Protein AF-A0AAW3RPR1-F1 (afdb_monomer_lite)

Foldseek 3Di:
DDWDWDWDWDADPNWIKIWIWTWDQDPPRDIKIKIWIDTPNKIKIAIPPRPFIKIFDDDPVCPVVCVVVVPPPDDDRDIDTDPDPVVRVVVVVVCPPCRNVVDDPPDD

Organism: NCBI:txid2488639

pLDDT: mean 71.89, std 17.7, range [36.94, 92.0]

Secondary structure (DSSP, 8-state):
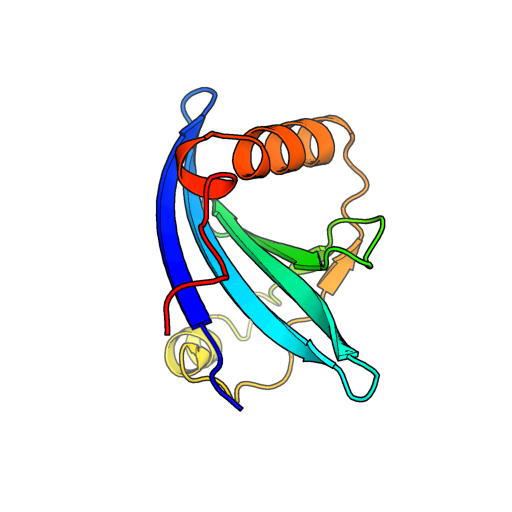---EEEEEEEEETTEEEEEEEEEEE-TTSPEEEEEEEEETTEEEEEESS-SS-EEEE--TTSHHHHHGGGSTT----EEEE---HHHHHHHHHHHHSHHHH---TT--

Radius of gyration: 14.46 Å; chains: 1; bounding box: 39×31×28 Å

Sequence (108 aa):
MTDLNRTVTVVHDGQQAVVGISSILGAGIERVVLFRVEMRDRTFRQSTYGRHWEMAVFNKKDWHRMKAAMSPTAVR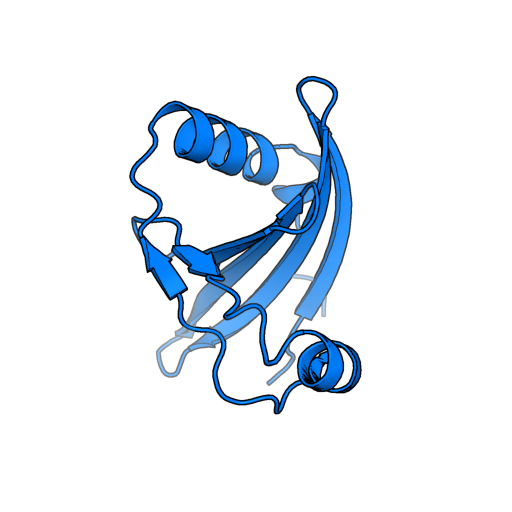SHYRRVTSTKQLELLDAIIALPSVSSINWVET

Structure (mmCIF, N/CA/C/O backbone):
data_AF-A0AAW3RPR1-F1
#
_entry.id   AF-A0AAW3RPR1-F1
#
loop_
_atom_site.group_PDB
_atom_site.id
_atom_site.type_symbol
_atom_site.label_atom_id
_atom_site.label_alt_id
_atom_site.label_comp_id
_atom_site.label_asym_id
_atom_site.label_entity_id
_atom_site.label_seq_id
_atom_site.pdbx_PDB_ins_code
_atom_site.Cartn_x
_atom_site.Cartn_y
_atom_site.Cartn_z
_atom_site.occupancy
_atom_site.B_iso_or_equiv
_atom_site.auth_seq_id
_atom_site.auth_comp_id
_atom_site.auth_asym_id
_atom_site.auth_atom_id
_atom_site.pdbx_PDB_model_num
ATOM 1 N N . MET A 1 1 ? 20.709 -8.206 -7.574 1.00 43.59 1 MET A N 1
ATOM 2 C CA . MET A 1 1 ? 19.745 -7.115 -7.332 1.00 43.59 1 MET A CA 1
ATOM 3 C C . MET A 1 1 ? 18.887 -7.579 -6.170 1.00 43.59 1 MET A C 1
ATOM 5 O O . MET A 1 1 ? 18.164 -8.550 -6.334 1.00 43.59 1 MET A O 1
ATOM 9 N N . THR A 1 2 ? 19.117 -7.050 -4.969 1.00 43.88 2 THR A N 1
ATOM 10 C CA . THR A 1 2 ? 18.483 -7.571 -3.749 1.00 43.88 2 THR A CA 1
ATOM 11 C C . THR A 1 2 ? 17.141 -6.874 -3.576 1.00 43.88 2 THR A C 1
ATOM 13 O O . THR A 1 2 ? 17.096 -5.725 -3.142 1.00 43.88 2 THR A O 1
ATOM 16 N N . ASP A 1 3 ? 16.057 -7.544 -3.962 1.00 51.44 3 ASP A N 1
ATOM 17 C CA . ASP A 1 3 ? 14.705 -7.067 -3.680 1.00 51.44 3 ASP A CA 1
ATOM 18 C C . ASP A 1 3 ? 14.456 -7.213 -2.172 1.00 51.44 3 ASP A C 1
ATOM 20 O O . ASP A 1 3 ? 14.176 -8.302 -1.666 1.00 51.44 3 ASP A O 1
ATOM 24 N N . LEU A 1 4 ? 14.611 -6.115 -1.429 1.00 59.31 4 LEU A N 1
ATOM 25 C CA . LEU A 1 4 ? 14.265 -6.076 -0.011 1.00 59.31 4 LEU A CA 1
ATOM 26 C C . LEU A 1 4 ? 12.746 -6.015 0.099 1.00 59.31 4 LEU A C 1
ATOM 28 O O . LEU A 1 4 ? 12.156 -4.965 -0.144 1.00 59.31 4 LEU A O 1
ATOM 32 N N . ASN A 1 5 ? 12.134 -7.147 0.444 1.00 70.81 5 ASN A N 1
ATOM 33 C CA . ASN A 1 5 ? 10.698 -7.278 0.652 1.00 70.81 5 ASN A CA 1
ATOM 34 C C . ASN A 1 5 ? 10.407 -7.402 2.148 1.00 70.81 5 ASN A C 1
ATOM 36 O O . ASN A 1 5 ? 10.841 -8.355 2.796 1.00 70.81 5 ASN A O 1
ATOM 40 N N . ARG A 1 6 ? 9.638 -6.462 2.697 1.00 75.94 6 ARG A N 1
ATOM 41 C CA . ARG A 1 6 ? 9.160 -6.495 4.084 1.00 75.94 6 ARG A CA 1
ATOM 42 C C . ARG A 1 6 ? 7.644 -6.441 4.111 1.00 75.94 6 ARG A C 1
ATOM 44 O O . ARG A 1 6 ? 7.027 -5.786 3.281 1.00 75.94 6 ARG A O 1
ATOM 51 N N . THR A 1 7 ? 7.049 -7.114 5.089 1.00 83.12 7 THR A N 1
ATOM 52 C CA . THR A 1 7 ? 5.618 -7.000 5.380 1.00 83.12 7 THR A CA 1
ATOM 53 C C . THR A 1 7 ? 5.432 -6.536 6.819 1.00 83.12 7 THR A C 1
ATOM 55 O O . THR A 1 7 ? 6.087 -7.054 7.722 1.00 83.12 7 THR A O 1
ATOM 58 N N . VAL A 1 8 ? 4.562 -5.551 7.034 1.00 85.44 8 VAL A N 1
ATOM 59 C CA . VAL A 1 8 ? 4.220 -5.011 8.355 1.00 85.44 8 VAL A CA 1
ATOM 60 C C . VAL A 1 8 ? 2.705 -4.989 8.504 1.00 85.44 8 VAL A C 1
ATOM 62 O O . VAL A 1 8 ? 2.001 -4.506 7.623 1.00 85.44 8 VAL A O 1
ATOM 65 N N . THR A 1 9 ? 2.197 -5.489 9.626 1.00 89.81 9 THR A N 1
ATOM 66 C CA . THR A 1 9 ? 0.774 -5.380 9.970 1.00 89.81 9 THR A CA 1
ATOM 67 C C . THR A 1 9 ? 0.574 -4.169 10.866 1.00 89.81 9 THR A C 1
ATOM 69 O O . THR A 1 9 ? 1.248 -4.035 11.887 1.00 89.81 9 THR A O 1
ATOM 72 N N . VAL A 1 10 ? -0.357 -3.295 10.499 1.00 89.19 10 VAL A N 1
ATOM 73 C CA . VAL A 1 10 ? -0.686 -2.078 11.248 1.00 89.19 10 VAL A CA 1
ATOM 74 C C . VAL A 1 10 ? -2.187 -1.979 11.486 1.00 89.19 10 VAL A C 1
ATOM 76 O O . VAL A 1 10 ? -2.990 -2.585 10.775 1.00 89.19 10 VAL A O 1
ATOM 79 N N . VAL A 1 11 ? -2.567 -1.201 12.496 1.00 89.50 11 VAL A N 1
ATOM 80 C CA . VAL A 1 11 ? -3.955 -0.804 12.738 1.00 89.50 11 VAL A CA 1
ATOM 81 C C . VAL A 1 11 ? -4.002 0.717 12.734 1.00 89.50 11 VAL A C 1
ATOM 83 O O . VAL A 1 11 ? -3.273 1.355 13.490 1.00 89.50 11 VAL A O 1
ATOM 86 N N . HIS A 1 12 ? -4.845 1.289 11.880 1.00 86.00 12 HIS A N 1
ATOM 87 C CA . HIS A 1 12 ? -5.038 2.731 11.766 1.00 86.00 12 HIS A CA 1
ATOM 88 C C . HIS A 1 12 ? -6.529 3.033 11.593 1.00 86.00 12 HIS A C 1
ATOM 90 O O . HIS A 1 12 ? -7.204 2.358 10.817 1.00 86.00 12 HIS A O 1
ATOM 96 N N . ASP A 1 13 ? -7.069 3.973 12.373 1.00 84.69 13 ASP A N 1
ATOM 97 C CA . ASP A 1 13 ? -8.500 4.322 12.396 1.00 84.69 13 ASP A CA 1
ATOM 98 C C . ASP A 1 13 ? -9.451 3.112 12.515 1.00 84.69 13 ASP A C 1
ATOM 100 O O . ASP A 1 13 ? -10.491 3.017 11.857 1.00 84.69 13 ASP A O 1
ATOM 104 N N . GLY A 1 14 ? -9.074 2.129 13.342 1.00 83.44 14 GLY A N 1
ATOM 105 C CA . GLY A 1 14 ? -9.843 0.893 13.539 1.00 83.44 14 GLY A CA 1
ATOM 106 C C . GLY A 1 14 ? -9.846 -0.053 12.328 1.00 83.44 14 GLY A C 1
ATOM 107 O O . GLY A 1 14 ? -10.613 -1.020 12.295 1.00 83.44 14 GLY A O 1
ATOM 108 N N . GLN A 1 15 ? -9.008 0.204 11.322 1.00 83.00 15 GLN A N 1
ATOM 109 C CA . GLN A 1 15 ? -8.794 -0.671 10.175 1.00 83.00 15 GLN A CA 1
ATOM 110 C C . GLN A 1 15 ? -7.445 -1.370 10.298 1.00 83.00 15 GLN A C 1
ATOM 112 O O . GLN A 1 15 ? -6.404 -0.731 10.433 1.00 83.00 15 GLN A O 1
ATOM 117 N N . GLN A 1 16 ? -7.466 -2.699 10.237 1.00 88.62 16 GLN A N 1
ATOM 118 C CA . GLN A 1 16 ? -6.248 -3.484 10.102 1.00 88.62 16 GLN A CA 1
ATOM 119 C C . GLN A 1 16 ? -5.790 -3.459 8.642 1.00 88.62 16 GLN A C 1
ATOM 121 O O . GLN A 1 16 ? -6.588 -3.713 7.734 1.00 88.62 16 GLN A O 1
ATOM 126 N N . ALA A 1 17 ? -4.509 -3.172 8.438 1.00 88.06 17 ALA A N 1
ATOM 127 C CA . ALA A 1 17 ? -3.864 -3.159 7.138 1.00 88.06 17 ALA A CA 1
ATOM 128 C C . ALA A 1 17 ? -2.587 -4.005 7.164 1.00 88.06 17 ALA A C 1
ATOM 130 O O . ALA A 1 17 ? -1.830 -3.981 8.136 1.00 88.06 17 ALA A O 1
ATOM 131 N N . VAL A 1 18 ? -2.334 -4.735 6.081 1.00 87.88 18 VAL A N 1
ATOM 132 C CA . VAL A 1 18 ? -1.051 -5.404 5.835 1.00 87.88 18 VAL A CA 1
ATOM 133 C C . VAL A 1 18 ? -0.309 -4.606 4.772 1.00 87.88 18 VAL A C 1
ATOM 135 O O . VAL A 1 18 ? -0.825 -4.400 3.676 1.00 87.88 18 VAL A O 1
ATOM 138 N N . VAL A 1 19 ? 0.887 -4.128 5.103 1.00 84.75 19 VAL A N 1
ATOM 139 C CA . VAL A 1 19 ? 1.702 -3.276 4.237 1.00 84.75 19 VAL A CA 1
ATOM 140 C C . VAL A 1 19 ? 2.920 -4.055 3.757 1.00 84.75 19 VAL A C 1
ATOM 142 O O . VAL A 1 19 ? 3.815 -4.361 4.541 1.00 84.75 19 VAL A O 1
ATOM 145 N N . GLY A 1 20 ? 2.945 -4.382 2.468 1.00 83.44 20 GLY A N 1
ATOM 146 C CA . GLY A 1 20 ? 4.115 -4.880 1.757 1.00 83.44 20 GLY A CA 1
ATOM 147 C C . GLY A 1 20 ? 4.966 -3.718 1.255 1.00 83.44 20 GLY A C 1
ATOM 148 O O . GLY A 1 20 ? 4.441 -2.758 0.695 1.00 83.44 20 GLY A O 1
ATOM 149 N N . ILE A 1 21 ? 6.273 -3.791 1.470 1.00 81.38 21 ILE A N 1
ATOM 150 C CA . ILE A 1 21 ? 7.212 -2.717 1.165 1.00 81.38 21 ILE A CA 1
ATOM 151 C C . ILE A 1 21 ? 8.391 -3.347 0.440 1.00 81.38 21 ILE A C 1
ATOM 153 O O . ILE A 1 21 ? 9.059 -4.227 0.988 1.00 81.38 21 ILE A O 1
ATOM 157 N N . SER A 1 22 ? 8.617 -2.910 -0.793 1.00 78.44 22 SER A N 1
ATOM 158 C CA . SER A 1 22 ? 9.659 -3.443 -1.666 1.00 78.44 22 SER A CA 1
ATOM 159 C C . SER A 1 22 ? 10.569 -2.319 -2.136 1.00 78.44 22 SER A C 1
ATOM 161 O O . SER A 1 22 ? 10.081 -1.268 -2.542 1.00 78.44 22 SER A O 1
ATOM 163 N N . SER A 1 23 ? 11.882 -2.532 -2.120 1.00 72.00 23 SER A N 1
ATOM 164 C CA . SER A 1 23 ? 12.847 -1.619 -2.747 1.00 72.00 23 SER A CA 1
ATOM 165 C C . SER A 1 23 ? 13.433 -2.261 -3.997 1.00 72.00 23 SER A C 1
ATOM 167 O O . SER A 1 23 ? 14.035 -3.328 -3.901 1.00 72.00 23 SER A O 1
ATOM 169 N N . ILE A 1 24 ? 13.337 -1.568 -5.131 1.00 70.31 24 ILE A N 1
ATOM 170 C CA . ILE A 1 24 ? 13.955 -1.965 -6.400 1.00 70.31 24 ILE A CA 1
ATOM 171 C C . ILE A 1 24 ? 15.018 -0.923 -6.768 1.00 70.31 24 ILE A C 1
ATOM 173 O O . ILE A 1 24 ? 14.747 0.280 -6.782 1.00 70.31 24 ILE A O 1
ATOM 177 N N . LEU A 1 25 ? 16.236 -1.378 -7.070 1.00 64.75 25 LEU A N 1
ATOM 178 C CA . LEU A 1 25 ? 17.279 -0.522 -7.642 1.00 64.75 25 LEU A CA 1
ATOM 179 C C . LEU A 1 25 ? 16.975 -0.310 -9.128 1.00 64.75 25 LEU A C 1
ATOM 181 O O . LEU A 1 25 ? 16.999 -1.263 -9.907 1.00 64.75 25 LEU A O 1
ATOM 185 N N . GLY A 1 26 ? 16.654 0.924 -9.519 1.00 57.81 26 GLY A N 1
ATOM 186 C CA . GLY A 1 26 ? 16.403 1.257 -10.917 1.00 57.81 26 GLY A CA 1
ATOM 187 C C . GLY A 1 26 ? 17.676 1.213 -11.769 1.00 57.81 26 GLY A C 1
ATOM 188 O O . GLY A 1 26 ? 18.791 1.397 -11.272 1.00 57.81 26 GLY A O 1
ATOM 189 N N . ALA A 1 27 ? 17.502 1.034 -13.082 1.00 49.91 27 ALA A N 1
ATOM 190 C CA . ALA A 1 27 ? 18.545 1.258 -14.084 1.00 49.91 27 ALA A CA 1
ATOM 191 C C . ALA A 1 27 ? 18.828 2.772 -14.197 1.00 49.91 27 ALA A C 1
ATOM 193 O O . ALA A 1 27 ? 18.365 3.440 -15.114 1.00 49.91 27 ALA A O 1
ATOM 194 N N . GLY A 1 28 ? 19.491 3.329 -13.184 1.00 55.50 28 GLY A N 1
ATOM 195 C CA . GLY A 1 28 ? 19.680 4.776 -13.020 1.00 55.50 28 GLY A CA 1
ATOM 196 C C . GLY A 1 28 ? 20.097 5.234 -11.616 1.00 55.50 28 GLY A C 1
ATOM 197 O O . GLY A 1 28 ? 20.122 6.431 -11.372 1.00 55.50 28 GLY A O 1
ATOM 198 N N . ILE A 1 29 ? 20.444 4.310 -10.706 1.00 56.88 29 ILE A N 1
ATOM 199 C CA . ILE A 1 29 ? 20.970 4.553 -9.340 1.00 56.88 29 ILE A CA 1
ATOM 200 C C . ILE A 1 29 ? 19.916 5.011 -8.315 1.00 56.88 29 ILE A C 1
ATOM 202 O O . ILE A 1 29 ? 20.096 4.776 -7.121 1.00 56.88 29 ILE A O 1
ATOM 206 N N . GLU A 1 30 ? 18.773 5.560 -8.729 1.00 63.47 30 GLU A N 1
ATOM 207 C CA . GLU A 1 30 ? 17.724 5.904 -7.766 1.00 63.47 30 GLU A CA 1
ATOM 208 C C . GLU A 1 30 ? 16.907 4.676 -7.311 1.00 63.47 30 GLU A C 1
ATOM 210 O O . GLU A 1 30 ? 16.494 3.817 -8.101 1.00 63.47 30 GLU A O 1
ATOM 215 N N . ARG A 1 31 ? 16.691 4.580 -5.994 1.00 68.81 31 ARG A N 1
ATOM 216 C CA . ARG A 1 31 ? 15.932 3.504 -5.350 1.00 68.81 31 ARG A CA 1
ATOM 217 C C . ARG A 1 31 ? 14.434 3.794 -5.448 1.00 68.81 31 ARG A C 1
ATOM 219 O O . ARG A 1 31 ? 13.947 4.773 -4.887 1.00 68.81 31 ARG A O 1
ATOM 226 N N . VAL A 1 32 ? 13.691 2.907 -6.105 1.00 72.62 32 VAL A N 1
ATOM 227 C CA . VAL A 1 32 ? 12.225 2.952 -6.149 1.00 72.62 32 VAL A CA 1
ATOM 228 C C . VAL A 1 32 ? 11.688 2.158 -4.964 1.00 72.62 32 VAL A C 1
ATOM 230 O O . VAL A 1 32 ? 11.969 0.964 -4.853 1.00 72.62 32 VAL A O 1
ATOM 233 N N . VAL A 1 33 ? 10.883 2.787 -4.106 1.00 74.69 33 VAL A N 1
ATOM 234 C CA . VAL A 1 33 ? 10.134 2.071 -3.065 1.00 74.69 33 VAL A CA 1
ATOM 235 C C . VAL A 1 33 ? 8.710 1.850 -3.557 1.00 74.69 33 VAL A C 1
ATOM 237 O O . VAL A 1 33 ? 8.052 2.769 -4.048 1.00 74.69 33 VAL A O 1
ATOM 240 N N . LEU A 1 34 ? 8.245 0.612 -3.453 1.00 81.44 34 LEU A N 1
ATOM 241 C CA . LEU A 1 34 ? 6.891 0.193 -3.768 1.00 81.44 34 LEU A CA 1
ATOM 242 C C . LEU A 1 34 ? 6.168 -0.135 -2.468 1.00 81.44 34 LEU A C 1
ATOM 244 O O . LEU A 1 34 ? 6.613 -0.990 -1.704 1.00 81.44 34 LEU A O 1
ATOM 248 N N . PHE A 1 35 ? 5.032 0.514 -2.255 1.00 84.62 35 PHE A N 1
ATOM 249 C CA . PHE A 1 35 ? 4.103 0.192 -1.186 1.00 84.62 35 PHE A CA 1
ATOM 250 C C . PHE A 1 35 ? 2.938 -0.609 -1.757 1.00 84.62 35 PHE A C 1
ATOM 252 O O . PHE A 1 35 ? 2.338 -0.233 -2.766 1.00 84.62 35 PHE A O 1
ATOM 259 N N . ARG A 1 36 ? 2.588 -1.699 -1.080 1.00 87.62 36 ARG A N 1
ATOM 260 C CA . ARG A 1 36 ? 1.357 -2.462 -1.269 1.00 87.62 36 ARG A CA 1
ATOM 261 C C . ARG A 1 36 ? 0.594 -2.425 0.045 1.00 87.62 36 ARG A C 1
ATOM 263 O O . ARG A 1 36 ? 1.115 -2.888 1.047 1.00 87.62 36 ARG A O 1
ATOM 270 N N . VAL A 1 37 ? -0.630 -1.915 0.046 1.00 87.31 37 VAL A N 1
ATOM 271 C CA . VAL A 1 37 ? -1.479 -1.879 1.246 1.00 87.31 37 VAL A CA 1
ATOM 272 C C . VAL A 1 37 ? -2.679 -2.785 1.024 1.00 87.31 37 VAL A C 1
ATOM 274 O O . VAL A 1 37 ? -3.404 -2.635 0.044 1.00 87.31 37 VAL A O 1
ATOM 277 N N . GLU A 1 38 ? -2.902 -3.730 1.923 1.00 87.94 38 GLU A N 1
ATOM 278 C CA . GLU A 1 38 ? -4.035 -4.649 1.890 1.00 87.94 38 GLU A CA 1
ATOM 279 C C . GLU A 1 38 ? -4.974 -4.374 3.059 1.00 87.94 38 GLU A C 1
ATOM 281 O O . GLU A 1 38 ? -4.572 -4.456 4.217 1.00 87.94 38 GLU A O 1
ATOM 286 N N . MET A 1 39 ? -6.232 -4.053 2.752 1.00 85.25 39 MET A N 1
ATOM 287 C CA . MET A 1 39 ? -7.279 -3.743 3.730 1.00 85.25 39 MET A CA 1
ATOM 288 C C . MET A 1 39 ? -8.606 -4.338 3.273 1.00 85.25 39 MET A C 1
ATOM 290 O O . MET A 1 39 ? -9.028 -4.046 2.156 1.00 85.25 39 MET A O 1
ATOM 294 N N . ARG A 1 40 ? -9.294 -5.098 4.141 1.00 78.00 40 ARG A N 1
ATOM 295 C CA . ARG A 1 40 ? -10.683 -5.578 3.931 1.00 78.00 40 ARG A CA 1
ATOM 296 C C . ARG A 1 40 ? -10.960 -6.002 2.470 1.00 78.00 40 ARG A C 1
ATOM 298 O O . ARG A 1 40 ? -11.817 -5.423 1.803 1.00 78.00 40 ARG A O 1
ATOM 305 N N . ASP A 1 41 ? -10.162 -6.947 1.966 1.00 71.94 41 ASP A N 1
ATOM 306 C CA . ASP A 1 41 ? -10.223 -7.526 0.606 1.00 71.94 41 ASP A CA 1
ATOM 307 C C . ASP A 1 41 ? -9.855 -6.600 -0.566 1.00 71.94 41 ASP A C 1
ATOM 309 O O . ASP A 1 41 ? -10.082 -6.924 -1.735 1.00 71.94 41 ASP A O 1
ATOM 313 N N . ARG A 1 42 ? -9.265 -5.439 -0.286 1.00 81.31 42 ARG A N 1
ATOM 314 C CA . ARG A 1 42 ? -8.740 -4.522 -1.299 1.00 81.31 42 ARG A CA 1
ATOM 315 C C . ARG A 1 42 ? -7.233 -4.466 -1.212 1.00 81.31 42 ARG A C 1
ATOM 317 O O . ARG A 1 42 ? -6.664 -4.382 -0.128 1.00 81.31 42 ARG A O 1
ATOM 324 N N . THR A 1 43 ? -6.603 -4.451 -2.376 1.00 85.81 43 THR A N 1
ATOM 325 C CA . THR A 1 43 ? -5.166 -4.241 -2.501 1.00 85.81 43 THR A CA 1
ATOM 326 C C . THR A 1 43 ? -4.930 -2.917 -3.197 1.00 85.81 43 THR A C 1
ATOM 328 O O . THR A 1 43 ? -5.438 -2.683 -4.293 1.00 85.81 43 THR A O 1
ATOM 331 N N . PHE A 1 44 ? -4.136 -2.071 -2.567 1.00 87.19 44 PHE A N 1
ATOM 332 C CA . PHE A 1 44 ? -3.688 -0.795 -3.088 1.00 87.19 44 PHE A CA 1
ATOM 333 C C . PHE A 1 44 ? -2.195 -0.866 -3.358 1.00 87.19 44 PHE A C 1
ATOM 335 O O . PHE A 1 44 ? -1.476 -1.613 -2.691 1.00 87.19 44 PHE A O 1
ATOM 342 N N . ARG A 1 45 ? -1.723 -0.092 -4.329 1.00 87.06 45 ARG A N 1
ATOM 343 C CA . ARG A 1 45 ? -0.297 0.070 -4.581 1.00 87.06 45 ARG A CA 1
ATOM 344 C C . ARG A 1 45 ? 0.057 1.508 -4.916 1.00 87.06 45 ARG A C 1
ATOM 346 O O . ARG A 1 45 ? -0.746 2.224 -5.516 1.00 87.06 45 ARG A O 1
ATOM 353 N N . GLN A 1 46 ? 1.280 1.873 -4.571 1.00 85.94 46 GLN A N 1
ATOM 354 C CA . GLN A 1 46 ? 1.914 3.124 -4.952 1.00 85.94 46 GLN A CA 1
ATOM 355 C C . GLN A 1 46 ? 3.422 2.893 -5.086 1.00 85.94 46 GLN A C 1
ATOM 357 O O . GLN A 1 46 ? 3.996 2.070 -4.376 1.00 85.94 46 GLN A O 1
ATOM 362 N N . SER A 1 47 ? 4.072 3.617 -5.993 1.00 76.19 47 SER A N 1
ATOM 363 C CA . SER A 1 47 ? 5.531 3.749 -6.012 1.00 76.19 47 SER A CA 1
ATOM 364 C C . SER A 1 47 ? 5.932 5.139 -5.531 1.00 76.19 47 SER A C 1
ATOM 366 O O . SER A 1 47 ? 5.168 6.085 -5.698 1.00 76.19 47 SER A O 1
ATOM 368 N N . THR A 1 48 ? 7.142 5.311 -5.003 1.00 67.44 48 THR A N 1
ATOM 369 C CA . THR A 1 48 ? 7.643 6.639 -4.595 1.00 67.44 48 THR A CA 1
ATOM 370 C C . THR A 1 48 ? 7.647 7.671 -5.726 1.00 67.44 48 THR A C 1
ATOM 372 O O . THR A 1 48 ? 7.495 8.860 -5.464 1.00 67.44 48 THR A O 1
ATOM 375 N N . TYR A 1 49 ? 7.739 7.235 -6.987 1.00 64.25 49 TYR A N 1
ATOM 376 C CA . TYR A 1 49 ? 7.575 8.100 -8.168 1.00 64.25 49 TYR A CA 1
ATOM 377 C C . TYR A 1 49 ? 6.120 8.214 -8.647 1.00 64.25 49 TYR A C 1
ATOM 379 O O . TYR A 1 49 ? 5.742 9.172 -9.327 1.00 64.25 49 TYR A O 1
ATOM 387 N N . GLY A 1 50 ? 5.284 7.237 -8.302 1.00 62.53 50 GLY A N 1
ATOM 388 C CA . GLY A 1 50 ? 3.860 7.212 -8.580 1.00 62.53 50 GLY A CA 1
ATOM 389 C C . GLY A 1 50 ? 3.141 8.207 -7.682 1.00 62.53 50 GLY A C 1
ATOM 390 O O . GLY A 1 50 ? 2.771 7.903 -6.552 1.00 62.53 50 GLY A O 1
ATOM 391 N N . ARG A 1 51 ? 2.877 9.407 -8.206 1.00 69.75 51 ARG A N 1
ATOM 392 C CA . ARG A 1 51 ? 2.118 10.476 -7.518 1.00 69.75 51 ARG A CA 1
ATOM 393 C C . ARG A 1 51 ? 0.638 10.140 -7.254 1.00 69.75 51 ARG A C 1
ATOM 395 O O . ARG A 1 51 ? -0.178 11.040 -7.077 1.00 69.75 51 ARG A O 1
ATOM 402 N N . HIS A 1 52 ? 0.246 8.876 -7.351 1.00 83.12 52 HIS A N 1
ATOM 403 C CA . HIS A 1 52 ? -1.123 8.442 -7.142 1.00 83.12 52 HIS A CA 1
ATOM 404 C C . HIS A 1 52 ? -1.176 6.989 -6.685 1.00 83.12 52 HIS A C 1
ATOM 406 O O . HIS A 1 52 ? -0.381 6.154 -7.113 1.00 83.12 52 HIS A O 1
ATOM 412 N N . TRP A 1 53 ? -2.177 6.700 -5.864 1.00 90.19 53 TRP A N 1
ATOM 413 C CA . TRP A 1 53 ? -2.543 5.348 -5.492 1.00 90.19 53 TRP A CA 1
ATOM 414 C C . TRP A 1 53 ? -3.353 4.674 -6.588 1.00 90.19 53 TRP A C 1
ATOM 416 O O . TRP A 1 53 ? -4.206 5.288 -7.241 1.00 90.19 53 TRP A O 1
ATOM 426 N N . GLU A 1 54 ? -3.147 3.374 -6.727 1.00 87.94 54 GLU A N 1
ATOM 427 C CA . GLU A 1 54 ? -3.979 2.514 -7.548 1.00 87.94 54 GLU A CA 1
ATOM 428 C C . GLU A 1 54 ? -4.585 1.396 -6.706 1.00 87.94 54 GLU A C 1
ATOM 430 O O . GLU A 1 54 ? -3.916 0.800 -5.866 1.00 87.94 54 GLU A O 1
ATOM 435 N N . MET A 1 55 ? -5.848 1.074 -6.957 1.00 87.06 55 MET A N 1
ATOM 436 C CA . MET A 1 55 ? -6.550 -0.047 -6.346 1.00 87.06 55 MET A CA 1
ATOM 437 C C . MET A 1 55 ? -6.673 -1.179 -7.360 1.00 87.06 55 MET A C 1
ATOM 439 O O . MET A 1 55 ? -7.068 -0.957 -8.509 1.00 87.06 55 MET A O 1
ATOM 443 N N . ALA A 1 56 ? -6.375 -2.397 -6.924 1.00 81.44 56 ALA A N 1
ATOM 444 C CA . ALA A 1 56 ? -6.668 -3.596 -7.683 1.00 81.44 56 ALA A CA 1
ATOM 445 C C . ALA A 1 56 ? -8.189 -3.746 -7.832 1.00 81.44 56 ALA A C 1
ATOM 447 O O . ALA A 1 56 ? -8.938 -3.778 -6.854 1.00 81.44 56 ALA A O 1
ATOM 448 N N . VAL A 1 57 ? -8.652 -3.829 -9.073 1.00 71.62 57 VAL A N 1
ATOM 449 C CA . VAL A 1 57 ? -10.045 -4.088 -9.422 1.00 71.62 57 VAL A CA 1
ATOM 450 C C . VAL A 1 57 ? -10.150 -5.549 -9.818 1.00 71.62 57 VAL A C 1
ATOM 452 O O . VAL A 1 57 ? -9.769 -5.947 -10.919 1.00 71.62 57 VAL A O 1
ATOM 455 N N . PHE A 1 58 ? -10.664 -6.358 -8.897 1.00 65.44 58 PHE A N 1
ATOM 456 C CA . PHE A 1 58 ? -10.879 -7.779 -9.133 1.00 65.44 58 PHE A CA 1
ATOM 457 C C . PHE A 1 58 ? -12.168 -7.997 -9.926 1.00 65.44 58 PHE A C 1
ATOM 459 O O . PHE A 1 58 ? -13.254 -7.593 -9.504 1.00 65.44 58 PHE A O 1
ATOM 466 N N . ASN A 1 59 ? -12.066 -8.664 -11.076 1.00 50.81 59 ASN A N 1
ATOM 467 C CA . ASN A 1 59 ? -13.240 -9.210 -11.742 1.00 50.81 59 ASN A CA 1
ATOM 468 C C . ASN A 1 59 ? -13.705 -10.438 -10.943 1.00 50.81 59 ASN A C 1
ATOM 470 O O . ASN A 1 59 ? -12.944 -11.392 -10.781 1.00 50.81 59 ASN A O 1
ATOM 474 N N . LYS A 1 60 ? -14.943 -10.425 -10.429 1.00 46.25 60 LYS A N 1
ATOM 475 C CA . LYS A 1 60 ? -15.496 -11.476 -9.547 1.00 46.25 60 LYS A CA 1
ATOM 476 C C . LYS A 1 60 ? -15.382 -12.902 -10.117 1.00 46.25 60 LYS A C 1
ATOM 478 O O . LYS A 1 60 ? -15.412 -13.851 -9.344 1.00 46.25 60 LYS A O 1
ATOM 483 N N . LYS A 1 61 ? -15.229 -13.069 -11.437 1.00 49.16 61 LYS A N 1
ATOM 484 C CA . LYS A 1 61 ? -15.049 -14.382 -12.084 1.00 49.16 61 LYS A CA 1
ATOM 485 C C . LYS A 1 61 ? -13.676 -15.035 -11.858 1.00 49.16 61 LYS A C 1
ATOM 487 O O . LYS A 1 61 ? -13.584 -16.249 -11.994 1.00 49.16 61 LYS A O 1
ATOM 492 N N . ASP A 1 62 ? -12.640 -14.284 -11.480 1.00 46.69 62 ASP A N 1
ATOM 493 C CA . ASP A 1 62 ? -11.254 -14.790 -11.433 1.00 46.69 62 ASP A CA 1
ATOM 494 C C . ASP A 1 62 ? -10.651 -14.864 -10.014 1.00 46.69 62 ASP A C 1
ATOM 496 O O . ASP A 1 62 ? -9.491 -15.243 -9.853 1.00 46.69 62 ASP A O 1
ATOM 500 N N . TRP A 1 63 ? -11.442 -14.591 -8.967 1.00 44.50 63 TRP A N 1
ATOM 501 C CA . TRP A 1 63 ? -11.023 -14.668 -7.553 1.00 44.50 63 TRP A CA 1
ATOM 502 C C . TRP A 1 63 ? -10.332 -15.997 -7.196 1.00 44.50 63 TRP A C 1
ATOM 504 O O . TRP A 1 63 ? -9.287 -16.012 -6.546 1.00 44.50 63 TRP A O 1
ATOM 514 N N . HIS A 1 64 ? -10.858 -17.122 -7.691 1.00 43.22 64 HIS A N 1
ATOM 515 C CA . HIS A 1 64 ? -10.281 -18.446 -7.442 1.00 43.22 64 HIS A CA 1
ATOM 516 C C . HIS A 1 64 ? -8.918 -18.655 -8.119 1.00 43.22 64 HIS A C 1
ATOM 518 O O . HIS A 1 64 ? -8.075 -19.366 -7.577 1.00 43.22 64 HIS A O 1
ATOM 524 N N . ARG A 1 65 ? -8.660 -17.997 -9.258 1.00 43.12 65 ARG A N 1
ATOM 525 C CA . ARG A 1 65 ? -7.350 -18.027 -9.934 1.00 43.12 65 ARG A CA 1
ATOM 526 C C . ARG A 1 65 ? -6.328 -17.139 -9.225 1.00 43.12 65 ARG A C 1
ATOM 528 O O . ARG A 1 65 ? -5.136 -17.412 -9.281 1.00 43.12 65 ARG A O 1
ATOM 535 N N . MET A 1 66 ? -6.792 -16.127 -8.491 1.00 41.66 66 MET A N 1
ATOM 536 C CA . MET A 1 66 ? -5.934 -15.199 -7.759 1.00 41.66 66 MET A CA 1
ATOM 537 C C . MET A 1 66 ? -5.380 -15.740 -6.432 1.00 41.66 66 MET A C 1
ATOM 539 O O . MET A 1 66 ? -4.332 -15.300 -5.970 1.00 41.66 66 MET A O 1
ATOM 543 N N . LYS A 1 67 ? -6.012 -16.747 -5.823 1.00 43.31 67 LYS A N 1
ATOM 544 C CA . LYS A 1 67 ? -5.407 -17.429 -4.665 1.00 43.31 67 LYS A CA 1
ATOM 545 C C . LYS A 1 67 ? -4.132 -18.193 -5.054 1.00 43.31 67 LYS A C 1
ATOM 547 O O . LYS A 1 67 ? -3.194 -18.253 -4.268 1.00 43.31 67 LYS A O 1
ATOM 552 N N . ALA A 1 68 ? -4.077 -18.700 -6.289 1.00 39.41 68 ALA A N 1
ATOM 553 C CA . ALA A 1 68 ? -2.879 -19.295 -6.888 1.00 39.41 68 ALA A CA 1
ATOM 554 C C . ALA A 1 68 ? -1.844 -18.239 -7.342 1.00 39.41 68 ALA A C 1
ATOM 556 O O . ALA A 1 68 ? -0.699 -18.574 -7.626 1.00 39.41 68 ALA A O 1
ATOM 557 N N . ALA A 1 69 ? -2.237 -16.961 -7.378 1.00 40.12 69 ALA A N 1
ATOM 558 C CA . ALA A 1 69 ? -1.459 -15.823 -7.862 1.00 40.12 69 ALA A CA 1
ATOM 559 C C . ALA A 1 69 ? -0.653 -15.082 -6.785 1.00 40.12 69 ALA A C 1
ATOM 561 O O . ALA A 1 69 ? 0.007 -14.093 -7.087 1.00 40.12 69 ALA A O 1
ATOM 562 N N . MET A 1 70 ? -0.683 -15.541 -5.533 1.00 43.38 70 MET A N 1
ATOM 563 C CA . MET A 1 70 ? 0.219 -15.038 -4.488 1.00 43.38 70 MET A CA 1
ATOM 564 C C . MET A 1 70 ? 1.696 -15.413 -4.743 1.00 43.38 70 MET A C 1
ATOM 566 O O . MET A 1 70 ? 2.566 -15.047 -3.958 1.00 43.38 70 MET A O 1
ATOM 570 N N . SER A 1 71 ? 1.988 -16.094 -5.858 1.00 36.94 71 SER A N 1
ATOM 571 C CA . SER A 1 71 ? 3.317 -16.230 -6.457 1.00 36.94 71 SER A CA 1
ATOM 572 C C . SER A 1 71 ? 3.579 -15.117 -7.495 1.00 36.94 71 SER A C 1
ATOM 574 O O . SER A 1 71 ? 2.672 -14.749 -8.240 1.00 36.94 71 SER A O 1
ATOM 576 N N . PRO A 1 72 ? 4.819 -14.598 -7.595 1.00 39.16 72 PRO A N 1
ATOM 577 C CA . PRO A 1 72 ? 5.170 -13.299 -8.200 1.00 39.16 72 PRO A CA 1
ATOM 578 C C . PRO A 1 72 ? 4.978 -13.165 -9.727 1.00 39.16 72 PRO A C 1
ATOM 580 O O . PRO A 1 72 ? 5.415 -12.182 -10.318 1.00 39.16 72 PRO A O 1
ATOM 583 N N . THR A 1 73 ? 4.319 -14.117 -10.387 1.00 39.72 73 THR A N 1
ATOM 584 C CA . THR A 1 73 ? 4.155 -14.179 -11.851 1.00 39.72 73 THR A CA 1
ATOM 585 C C . THR A 1 73 ? 2.708 -14.067 -12.327 1.00 39.72 73 THR A C 1
ATOM 587 O O . THR A 1 73 ? 2.432 -14.246 -13.513 1.00 39.72 73 THR A O 1
ATOM 590 N N . ALA A 1 74 ? 1.753 -13.769 -11.451 1.00 42.16 74 ALA A N 1
ATOM 591 C CA . ALA A 1 74 ? 0.356 -13.776 -11.849 1.00 42.16 74 ALA A CA 1
ATOM 592 C C . ALA A 1 74 ? -0.101 -12.497 -12.558 1.00 42.16 74 ALA A C 1
ATOM 594 O O . ALA A 1 74 ? -0.237 -11.409 -11.995 1.00 42.16 74 ALA A O 1
ATOM 595 N N . VAL A 1 75 ? -0.372 -12.686 -13.842 1.00 44.69 75 VAL A N 1
ATOM 596 C CA . VAL A 1 75 ? -0.759 -11.680 -14.822 1.00 44.69 75 VAL A CA 1
ATOM 597 C C . VAL A 1 75 ? -2.269 -11.393 -14.718 1.00 44.69 75 VAL A C 1
ATOM 599 O O . VAL A 1 75 ? -3.079 -12.313 -14.807 1.00 44.69 75 VAL A O 1
ATOM 602 N N . ARG A 1 76 ? -2.616 -10.093 -14.638 1.00 45.34 76 ARG A N 1
ATOM 603 C CA . ARG A 1 76 ? -3.944 -9.439 -14.833 1.00 45.34 76 ARG A CA 1
ATOM 604 C C . ARG A 1 76 ? -4.766 -9.007 -13.607 1.00 45.34 76 ARG A C 1
ATOM 606 O O . ARG A 1 76 ? -5.994 -9.026 -13.652 1.00 45.34 76 ARG A O 1
ATOM 613 N N . SER A 1 77 ? -4.134 -8.452 -12.577 1.00 50.97 77 SER A N 1
ATOM 614 C CA . SER A 1 77 ? -4.836 -7.447 -11.759 1.00 50.97 77 SER A CA 1
ATOM 615 C C . SER A 1 77 ? -4.970 -6.155 -12.575 1.00 50.97 77 SER A C 1
ATOM 617 O O . SER A 1 77 ? -3.966 -5.528 -12.910 1.00 50.97 77 SER A O 1
ATOM 619 N N . HIS A 1 78 ? -6.194 -5.760 -12.938 1.00 66.88 78 HIS A N 1
ATOM 620 C CA . HIS A 1 78 ? -6.441 -4.427 -13.493 1.00 66.88 78 HIS A CA 1
ATOM 621 C C . HIS A 1 78 ? -6.394 -3.420 -12.350 1.00 66.88 78 HIS A C 1
ATOM 623 O O . HIS A 1 78 ? -7.160 -3.532 -11.397 1.00 66.88 78 HIS A O 1
ATOM 629 N N . TYR A 1 79 ? -5.509 -2.438 -12.442 1.00 73.94 79 TYR A N 1
ATOM 630 C CA . TYR A 1 79 ? -5.412 -1.372 -11.456 1.00 73.94 79 TYR A CA 1
ATOM 631 C C . TYR A 1 79 ? -6.166 -0.144 -11.954 1.00 73.94 79 TYR A C 1
ATOM 633 O O . TYR A 1 79 ? -6.138 0.182 -13.141 1.00 73.94 79 TYR A O 1
ATOM 641 N N . ARG A 1 80 ? -6.892 0.516 -11.052 1.00 82.00 80 ARG A N 1
ATOM 642 C CA . ARG A 1 80 ? -7.521 1.812 -11.318 1.00 82.00 80 ARG A CA 1
ATOM 643 C C . ARG A 1 80 ? -7.036 2.821 -10.305 1.00 82.00 80 ARG A C 1
ATOM 645 O O . ARG A 1 80 ? -6.892 2.496 -9.128 1.00 82.00 80 ARG A O 1
ATOM 652 N N . ARG A 1 81 ? -6.843 4.055 -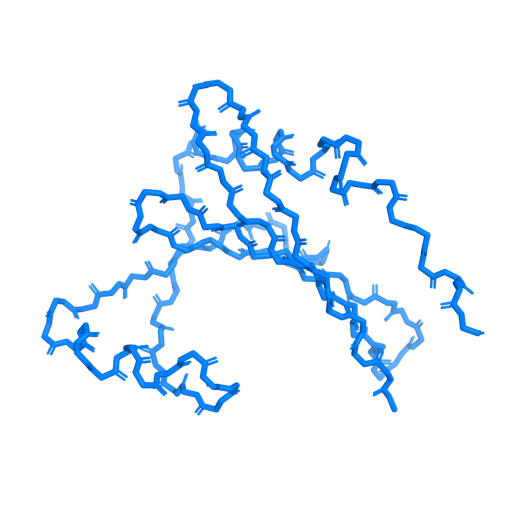10.759 1.00 88.12 81 ARG A N 1
ATOM 653 C CA . ARG A 1 81 ? -6.486 5.166 -9.883 1.00 88.12 81 ARG A CA 1
ATOM 654 C C . ARG A 1 81 ? -7.524 5.320 -8.771 1.00 88.12 81 ARG A C 1
ATOM 656 O O . ARG A 1 81 ? -8.727 5.341 -9.036 1.00 88.12 81 ARG A O 1
ATOM 663 N N . VAL A 1 82 ? -7.046 5.440 -7.539 1.00 88.88 82 VAL A N 1
ATOM 664 C CA . VAL A 1 82 ? -7.877 5.816 -6.396 1.00 88.88 82 VAL A CA 1
ATOM 665 C C . VAL A 1 82 ? -8.203 7.299 -6.531 1.00 88.88 82 VAL A C 1
ATOM 667 O O . VAL A 1 82 ? -7.308 8.135 -6.627 1.00 88.88 82 VAL A O 1
ATOM 670 N N . THR A 1 83 ? -9.491 7.622 -6.577 1.00 90.50 83 THR A N 1
ATOM 671 C CA . THR A 1 83 ? -9.984 9.003 -6.704 1.00 90.50 83 THR A CA 1
ATOM 672 C C . THR A 1 83 ? -10.691 9.499 -5.447 1.00 90.50 83 THR A C 1
ATOM 674 O O . THR A 1 83 ? -10.993 10.681 -5.340 1.00 90.50 83 THR A O 1
ATOM 677 N N . SER A 1 84 ? -10.964 8.614 -4.485 1.00 91.75 84 SER A N 1
ATOM 678 C CA . SER A 1 84 ? -11.590 8.987 -3.219 1.00 91.75 84 SER A CA 1
ATOM 679 C C . SER A 1 84 ? -10.571 9.667 -2.308 1.00 91.75 84 SER A C 1
ATOM 681 O O . SER A 1 84 ? -9.643 9.010 -1.844 1.00 91.75 84 SER A O 1
ATOM 683 N N . THR A 1 85 ? -10.781 10.950 -1.999 1.00 92.00 85 THR A N 1
ATOM 684 C CA . THR A 1 85 ? -9.911 11.729 -1.099 1.00 92.00 85 THR A CA 1
ATOM 685 C C . THR A 1 85 ? -9.715 11.039 0.247 1.00 92.00 85 THR A C 1
ATOM 687 O O . THR A 1 85 ? -8.585 10.819 0.657 1.00 92.00 85 THR A O 1
ATOM 690 N N . LYS A 1 86 ? -10.801 10.558 0.866 1.00 91.12 86 LYS A N 1
ATOM 691 C CA . LYS A 1 86 ? -10.742 9.835 2.145 1.00 91.12 86 LYS A CA 1
ATOM 692 C C . LYS A 1 86 ? -9.882 8.566 2.082 1.00 91.12 86 LYS A C 1
ATOM 694 O O . LYS A 1 86 ? -9.243 8.203 3.061 1.00 91.12 86 LYS A O 1
ATOM 699 N N . GLN A 1 87 ? -9.891 7.854 0.953 1.00 90.38 87 GLN A N 1
ATOM 700 C CA . GLN A 1 87 ? -9.033 6.677 0.789 1.00 90.38 87 GLN A CA 1
ATOM 701 C C . GLN A 1 87 ? -7.574 7.065 0.579 1.00 90.38 87 GLN A C 1
ATOM 703 O O . GLN A 1 87 ? -6.709 6.379 1.105 1.00 90.38 87 GLN A O 1
ATOM 708 N N . LEU A 1 88 ? -7.309 8.135 -0.172 1.00 91.31 88 LEU A N 1
ATOM 709 C CA . LEU A 1 88 ? -5.953 8.649 -0.364 1.00 91.31 88 LEU A CA 1
ATOM 710 C C . LEU A 1 88 ? -5.346 9.073 0.977 1.00 91.31 88 LEU A C 1
ATOM 712 O O . LEU A 1 88 ? -4.290 8.570 1.334 1.00 91.31 88 LEU A O 1
ATOM 716 N N . GLU A 1 89 ? -6.068 9.881 1.756 1.00 91.50 89 GLU A N 1
ATOM 717 C CA . GLU A 1 89 ? -5.647 10.322 3.094 1.00 91.50 89 GLU A CA 1
ATOM 718 C C . GLU A 1 89 ? -5.356 9.138 4.023 1.00 91.50 89 GLU A C 1
ATOM 720 O O . GLU A 1 89 ? -4.325 9.113 4.689 1.00 91.50 89 GLU A O 1
ATOM 725 N N . LEU A 1 90 ? -6.226 8.121 4.024 1.00 91.75 90 LEU A N 1
ATOM 726 C CA . LEU A 1 90 ? -6.026 6.909 4.817 1.00 91.75 90 LEU A CA 1
ATOM 727 C C . LEU A 1 90 ? -4.759 6.147 4.399 1.00 91.75 90 LEU A C 1
ATOM 729 O O . LEU A 1 90 ? -3.996 5.695 5.249 1.00 91.75 90 LEU A O 1
ATOM 733 N N . LEU A 1 91 ?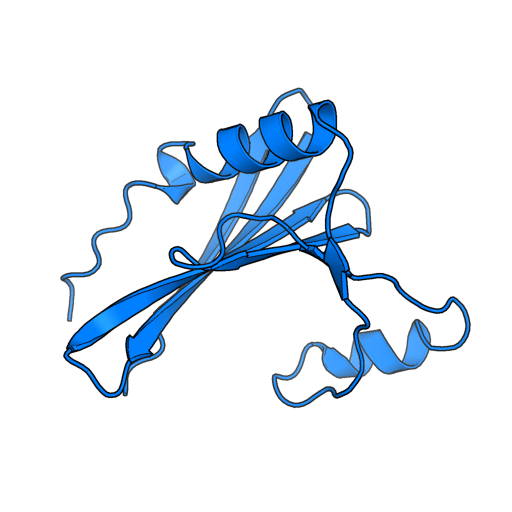 -4.549 5.967 3.094 1.00 91.06 91 LEU A N 1
ATOM 734 C CA . LEU A 1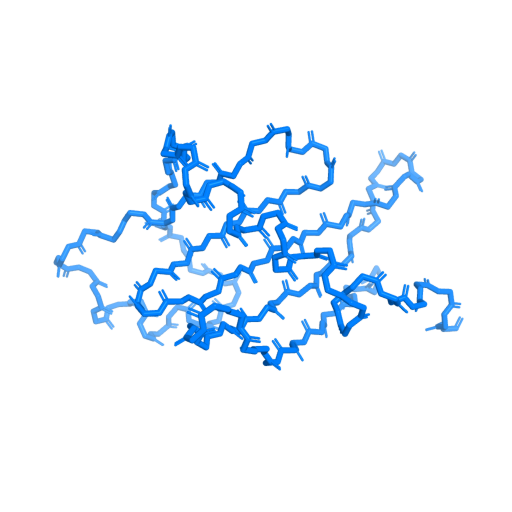 91 ? -3.403 5.229 2.563 1.00 91.06 91 LEU A CA 1
ATOM 735 C C . LEU A 1 91 ? -2.087 5.968 2.833 1.00 91.06 91 LEU A C 1
ATOM 737 O O . LEU A 1 91 ? -1.120 5.338 3.264 1.00 91.06 91 LEU A O 1
ATOM 741 N N . ASP A 1 92 ? -2.078 7.288 2.649 1.00 91.19 92 ASP A N 1
ATOM 742 C CA . ASP A 1 92 ? -0.932 8.149 2.942 1.00 91.19 92 ASP A CA 1
ATOM 743 C C . ASP A 1 92 ? -0.598 8.130 4.441 1.00 91.19 92 ASP A C 1
ATOM 745 O O . ASP A 1 92 ? 0.565 7.975 4.821 1.00 91.19 92 ASP A O 1
ATOM 749 N N . ALA A 1 93 ? -1.612 8.191 5.310 1.00 91.25 93 ALA A N 1
ATOM 750 C CA . ALA A 1 93 ? -1.423 8.082 6.753 1.00 91.25 93 ALA A CA 1
ATOM 751 C C . ALA A 1 93 ? -0.849 6.715 7.162 1.00 91.25 93 ALA A C 1
ATOM 753 O O . ALA A 1 93 ? 0.063 6.657 7.987 1.00 91.25 93 ALA A O 1
ATOM 754 N N . ILE A 1 94 ? -1.319 5.621 6.548 1.00 90.69 94 ILE A N 1
ATOM 755 C CA . ILE A 1 94 ? -0.801 4.266 6.792 1.00 90.69 94 ILE A CA 1
ATOM 756 C C . ILE A 1 94 ? 0.684 4.162 6.431 1.00 90.69 94 ILE A C 1
ATOM 758 O O . ILE A 1 94 ? 1.451 3.606 7.218 1.00 90.69 94 ILE A O 1
ATOM 762 N N . ILE A 1 95 ? 1.111 4.683 5.274 1.00 88.19 95 ILE A N 1
ATOM 763 C CA . ILE A 1 95 ? 2.528 4.600 4.879 1.00 88.19 95 ILE A CA 1
ATOM 764 C C . ILE A 1 95 ? 3.427 5.559 5.663 1.00 88.19 95 ILE A C 1
ATOM 766 O O . ILE A 1 95 ? 4.623 5.302 5.789 1.00 88.19 95 ILE A O 1
ATOM 770 N N . ALA A 1 96 ? 2.863 6.630 6.224 1.00 89.50 96 ALA A N 1
ATOM 771 C CA . ALA A 1 96 ? 3.582 7.556 7.090 1.00 89.50 96 ALA A CA 1
ATOM 772 C C . ALA A 1 96 ? 3.838 6.990 8.498 1.00 89.50 96 ALA A C 1
ATOM 774 O O . ALA A 1 96 ? 4.725 7.493 9.195 1.00 89.50 96 ALA A O 1
ATOM 775 N N . LEU A 1 97 ? 3.112 5.943 8.921 1.00 89.19 97 LEU A N 1
ATOM 776 C CA . LEU A 1 97 ? 3.296 5.326 10.237 1.00 89.19 97 LEU A CA 1
ATOM 777 C C . LEU A 1 97 ? 4.765 4.942 10.462 1.00 89.19 97 LEU A C 1
ATOM 779 O O . LEU A 1 97 ? 5.359 4.316 9.584 1.00 89.19 97 LEU A O 1
ATOM 783 N N . PRO A 1 98 ? 5.351 5.217 11.644 1.00 87.88 98 PRO A N 1
ATOM 784 C CA . PRO A 1 98 ? 6.757 4.911 11.907 1.00 87.88 98 PRO A CA 1
ATOM 785 C C . PRO A 1 98 ? 7.121 3.445 11.661 1.00 87.88 98 PRO A C 1
ATOM 787 O O . PRO A 1 98 ? 8.194 3.159 11.144 1.00 87.88 98 PRO A O 1
ATOM 790 N N . SER A 1 99 ? 6.214 2.510 11.960 1.00 84.06 99 SER A N 1
ATOM 791 C CA . SER A 1 99 ? 6.398 1.074 11.697 1.00 84.06 99 SER A CA 1
ATOM 792 C C . SER A 1 99 ? 6.557 0.715 10.211 1.00 84.06 99 SER A C 1
ATOM 794 O O . SER A 1 99 ? 7.062 -0.364 9.901 1.00 84.06 99 SER A O 1
ATOM 796 N N . VAL A 1 100 ? 6.135 1.604 9.310 1.00 83.12 100 VAL A N 1
ATOM 797 C CA . VAL A 1 100 ? 6.203 1.469 7.849 1.00 83.12 100 VAL A CA 1
ATOM 798 C C . VAL A 1 100 ? 7.295 2.369 7.260 1.00 83.12 100 VAL A C 1
ATOM 800 O O . VAL A 1 100 ? 8.026 1.931 6.376 1.00 83.12 100 VAL A O 1
ATOM 803 N N . SER A 1 101 ? 7.437 3.604 7.749 1.00 79.31 101 SER A N 1
ATOM 804 C CA . SER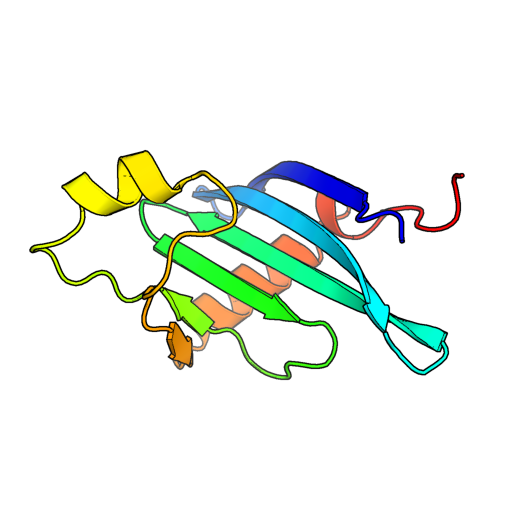 A 1 101 ? 8.310 4.632 7.164 1.00 79.31 101 SER A CA 1
ATOM 805 C C . SER A 1 101 ? 9.757 4.611 7.669 1.00 79.31 101 SER A C 1
ATOM 807 O O . SER A 1 101 ? 10.657 4.999 6.927 1.00 79.31 101 SER A O 1
ATOM 809 N N . SER A 1 102 ? 10.023 4.118 8.886 1.00 75.19 102 SER A N 1
ATOM 810 C CA . SER A 1 102 ? 11.368 4.115 9.509 1.00 75.19 102 SER A CA 1
ATOM 811 C C . SER A 1 102 ? 12.322 3.031 8.981 1.00 75.19 102 SER A C 1
ATOM 813 O O . SER A 1 102 ? 13.257 2.614 9.665 1.00 75.19 102 SER A O 1
ATOM 815 N N . ILE A 1 103 ? 12.103 2.546 7.759 1.00 69.00 103 ILE A N 1
ATOM 816 C CA . ILE A 1 103 ? 12.890 1.445 7.208 1.00 69.00 103 ILE A CA 1
ATOM 817 C C . ILE A 1 103 ? 14.294 1.933 6.879 1.00 69.00 103 ILE A C 1
ATOM 819 O O . ILE A 1 103 ? 14.493 2.783 6.010 1.00 69.00 103 ILE A O 1
ATOM 823 N N . ASN A 1 104 ? 15.279 1.348 7.562 1.00 66.75 104 ASN A N 1
ATOM 824 C CA . ASN A 1 104 ? 16.674 1.525 7.211 1.00 66.75 104 ASN A CA 1
ATOM 825 C C . ASN A 1 104 ? 16.976 0.713 5.947 1.00 66.75 104 ASN A C 1
ATOM 827 O O . ASN A 1 104 ? 17.046 -0.513 5.970 1.00 66.75 104 ASN A O 1
ATOM 831 N N . TRP A 1 105 ? 17.138 1.411 4.829 1.00 64.69 105 TRP A N 1
ATOM 832 C CA . TRP A 1 105 ? 17.435 0.801 3.536 1.00 64.69 105 TRP A CA 1
ATOM 833 C C . TRP A 1 105 ? 18.941 0.575 3.294 1.00 64.69 105 TRP A C 1
ATOM 835 O O . TRP A 1 105 ? 19.345 0.316 2.156 1.00 64.69 105 TRP A O 1
ATOM 845 N N . VAL A 1 106 ? 19.779 0.769 4.317 1.00 57.22 106 VAL A N 1
ATOM 846 C CA . VAL A 1 106 ? 21.251 0.742 4.224 1.00 57.22 106 VAL A CA 1
ATOM 847 C C . VAL A 1 106 ? 21.853 -0.553 4.792 1.00 57.22 106 VAL A C 1
ATOM 849 O O . VAL A 1 106 ? 23.026 -0.813 4.566 1.00 57.22 106 VAL A O 1
ATOM 852 N N . GLU A 1 107 ? 21.078 -1.418 5.453 1.00 44.69 107 GLU A N 1
ATOM 853 C CA . GLU A 1 107 ? 21.608 -2.690 5.969 1.00 44.69 107 GLU A CA 1
ATOM 854 C C . GLU A 1 107 ? 21.605 -3.802 4.906 1.00 44.69 107 GLU A C 1
ATOM 856 O O . GLU A 1 107 ? 20.621 -4.524 4.736 1.00 44.69 107 GLU A O 1
ATOM 861 N N . THR A 1 108 ? 22.741 -3.927 4.214 1.00 43.50 108 THR A N 1
ATOM 862 C CA . THR A 1 108 ? 23.375 -5.197 3.801 1.00 43.50 108 THR A CA 1
ATOM 863 C C . THR A 1 108 ? 24.877 -5.002 3.756 1.00 43.50 108 THR A C 1
ATOM 865 O O . THR A 1 108 ? 25.293 -3.994 3.141 1.00 43.50 108 THR A O 1
#